Protein AF-A0A376L045-F1 (afdb_monomer_lite)

Radius of gyration: 16.35 Å; chains: 1; bounding box: 34×30×41 Å

Structure (mmCIF, N/CA/C/O backbone):
data_AF-A0A376L045-F1
#
_entry.id   AF-A0A376L045-F1
#
loop_
_atom_site.group_PDB
_atom_site.id
_atom_site.type_symbol
_atom_site.label_atom_id
_atom_site.label_alt_id
_atom_site.label_comp_id
_atom_site.label_asym_id
_atom_site.label_entity_id
_atom_site.label_seq_id
_atom_site.pdbx_PDB_ins_code
_atom_site.Cartn_x
_atom_site.Cartn_y
_atom_site.Cartn_z
_atom_site.occupancy
_atom_site.B_iso_or_equiv
_atom_site.auth_seq_id
_atom_site.auth_comp_id
_atom_site.auth_asym_id
_atom_site.auth_atom_id
_atom_site.pdbx_PDB_model_num
ATOM 1 N N . MET A 1 1 ? -4.744 -9.263 -16.231 1.00 63.81 1 MET A N 1
ATOM 2 C CA . MET A 1 1 ? -5.314 -8.174 -15.412 1.00 63.81 1 MET A CA 1
ATOM 3 C C . MET A 1 1 ? -6.698 -8.590 -14.940 1.00 63.81 1 MET A C 1
ATOM 5 O O . MET A 1 1 ? -7.686 -8.127 -15.492 1.00 63.81 1 MET A O 1
ATOM 9 N N . GLU A 1 2 ? -6.773 -9.476 -13.945 1.00 86.69 2 GLU A N 1
ATOM 10 C CA . GLU A 1 2 ? -8.065 -9.914 -13.390 1.00 86.69 2 GLU A CA 1
ATOM 11 C C . GLU A 1 2 ? -8.831 -8.736 -12.782 1.00 86.69 2 GLU A C 1
ATOM 13 O O . GLU A 1 2 ? -9.989 -8.532 -13.118 1.00 86.69 2 GLU A O 1
ATOM 18 N N . MET A 1 3 ? -8.168 -7.883 -11.991 1.00 89.19 3 MET A N 1
ATOM 19 C CA . MET A 1 3 ? -8.812 -6.720 -11.362 1.00 89.19 3 MET A CA 1
ATOM 20 C C . MET A 1 3 ? -9.467 -5.766 -12.373 1.00 89.19 3 MET A C 1
ATOM 22 O O . MET A 1 3 ? -10.601 -5.348 -12.163 1.00 89.19 3 MET A O 1
ATOM 26 N N . LEU A 1 4 ? -8.804 -5.460 -13.497 1.00 88.88 4 LEU A N 1
ATOM 27 C CA . LEU A 1 4 ? -9.396 -4.601 -14.538 1.00 88.88 4 LEU A CA 1
ATOM 28 C C . LEU A 1 4 ? -10.519 -5.292 -15.318 1.00 88.88 4 LEU A C 1
ATOM 30 O O . LEU A 1 4 ? -11.402 -4.618 -15.837 1.00 88.88 4 LEU A O 1
ATOM 34 N N . ALA A 1 5 ? -10.491 -6.622 -15.402 1.00 91.62 5 ALA A N 1
ATOM 35 C CA . ALA A 1 5 ? -11.549 -7.413 -16.020 1.00 91.62 5 ALA A CA 1
ATOM 36 C C . ALA A 1 5 ? -12.766 -7.617 -15.094 1.00 91.62 5 ALA A C 1
ATOM 38 O O . ALA A 1 5 ? -13.718 -8.282 -15.492 1.00 91.62 5 ALA A O 1
ATOM 39 N N . GLY A 1 6 ? -12.748 -7.066 -13.873 1.00 90.69 6 GLY A N 1
ATOM 40 C CA . GLY A 1 6 ? -13.804 -7.259 -12.874 1.00 90.69 6 GLY A CA 1
ATOM 41 C C . GLY A 1 6 ? -13.646 -8.528 -12.031 1.00 90.69 6 GLY A C 1
ATOM 42 O O . GLY A 1 6 ? -14.611 -8.970 -11.420 1.00 90.69 6 GLY A O 1
ATOM 43 N N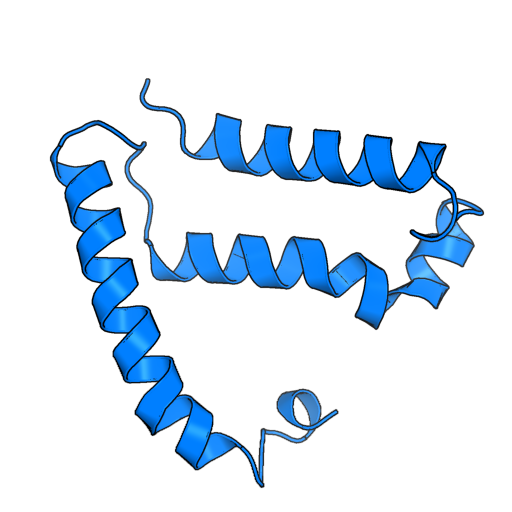 . ALA A 1 7 ? -12.441 -9.103 -11.998 1.00 92.94 7 ALA A N 1
ATOM 44 C CA . ALA A 1 7 ? -12.058 -10.303 -11.254 1.00 92.94 7 ALA A CA 1
ATOM 45 C C . ALA A 1 7 ? -12.972 -11.526 -11.496 1.00 92.94 7 ALA A C 1
ATOM 47 O O . ALA A 1 7 ? -13.390 -12.163 -10.529 1.00 92.94 7 ALA A O 1
ATOM 48 N N . PRO A 1 8 ? -13.282 -11.899 -12.754 1.00 91.69 8 PRO A N 1
ATOM 49 C CA . PRO A 1 8 ? -14.234 -12.972 -13.054 1.00 91.69 8 PRO A CA 1
ATOM 50 C C . PRO A 1 8 ? -13.836 -14.335 -12.474 1.00 91.69 8 PRO A C 1
ATOM 52 O O . PRO A 1 8 ? -14.716 -15.149 -12.212 1.00 91.69 8 PRO A O 1
ATOM 55 N N . LEU A 1 9 ? -12.538 -14.591 -12.273 1.00 92.44 9 LEU A N 1
ATOM 56 C CA . LEU A 1 9 ? -12.041 -15.837 -11.680 1.00 92.44 9 LEU A CA 1
ATOM 57 C C . LEU A 1 9 ? -11.577 -15.673 -10.228 1.00 92.44 9 LEU A C 1
ATOM 59 O O . LEU A 1 9 ? -11.346 -16.668 -9.551 1.00 92.44 9 LEU A O 1
ATOM 63 N N . LEU A 1 10 ? -11.417 -14.433 -9.756 1.00 93.56 10 LEU A N 1
ATOM 64 C CA . LEU A 1 10 ? -10.890 -14.125 -8.423 1.00 93.56 10 LEU A CA 1
ATOM 65 C C . LEU A 1 10 ? -11.941 -13.570 -7.457 1.00 93.56 10 LEU A C 1
ATOM 67 O O . LEU A 1 10 ? -11.642 -13.443 -6.277 1.00 93.56 10 LEU A O 1
ATOM 71 N N . MET A 1 11 ? -13.154 -13.233 -7.908 1.00 94.44 11 MET A N 1
ATOM 72 C CA . MET A 1 11 ? -14.154 -12.571 -7.059 1.00 94.44 11 MET A CA 1
ATOM 73 C C . MET A 1 11 ? -14.475 -13.364 -5.785 1.00 94.44 11 MET A C 1
ATOM 75 O O . MET A 1 11 ? -14.596 -12.771 -4.712 1.00 94.44 11 MET A O 1
ATOM 79 N N . ASP A 1 12 ? -14.560 -14.690 -5.882 1.00 94.25 12 ASP A N 1
ATOM 80 C CA . ASP A 1 12 ? -14.836 -15.553 -4.730 1.00 94.25 12 ASP A CA 1
ATOM 81 C C . ASP A 1 12 ? -13.687 -15.510 -3.706 1.00 94.25 12 ASP A C 1
ATOM 83 O O . ASP A 1 12 ? -13.931 -15.359 -2.512 1.00 94.25 12 ASP A O 1
ATOM 87 N N . GLU A 1 13 ? -12.430 -15.507 -4.160 1.00 94.00 13 GLU A N 1
ATOM 88 C CA . GLU A 1 13 ? -11.244 -15.348 -3.299 1.00 94.00 13 GLU A CA 1
ATOM 89 C C . GLU A 1 13 ? -11.190 -13.954 -2.647 1.00 94.00 13 GLU A C 1
ATOM 91 O O . GLU A 1 13 ? -10.851 -13.802 -1.470 1.00 94.00 13 GLU A O 1
ATOM 96 N N . LEU A 1 14 ? -11.558 -12.912 -3.402 1.00 93.56 14 LEU A N 1
ATOM 97 C CA . LEU A 1 14 ? -11.585 -11.531 -2.912 1.00 93.56 14 LEU A CA 1
ATOM 98 C C . LEU A 1 14 ? -12.664 -11.327 -1.838 1.00 93.56 14 LEU A C 1
ATOM 100 O O . LEU A 1 14 ? -12.436 -10.629 -0.848 1.00 93.56 14 LEU A O 1
ATOM 104 N N . THR A 1 15 ? -13.847 -11.908 -2.042 1.00 94.81 15 THR A N 1
ATOM 105 C CA . THR A 1 15 ? -14.998 -11.762 -1.137 1.00 94.81 15 THR A CA 1
ATOM 106 C C . THR A 1 15 ? -14.996 -12.762 0.019 1.00 94.81 15 THR A C 1
ATOM 108 O O . THR A 1 15 ? -15.633 -12.490 1.038 1.00 94.81 15 THR A O 1
ATOM 111 N N . GLY A 1 16 ? -14.258 -13.867 -0.107 1.00 96.31 16 GLY A N 1
ATOM 112 C CA . GLY A 1 16 ? -14.015 -14.852 0.941 1.00 96.31 16 GLY A CA 1
ATOM 113 C C . GLY A 1 16 ? -12.754 -14.540 1.746 1.00 96.31 16 GLY A C 1
ATOM 114 O O . GLY A 1 16 ? -12.765 -13.694 2.646 1.00 96.31 16 GLY A O 1
ATOM 115 N N . ASP A 1 17 ? -11.667 -15.240 1.428 1.00 95.81 17 ASP A N 1
ATOM 116 C CA . ASP A 1 17 ? -10.446 -15.277 2.238 1.00 95.81 17 ASP A CA 1
ATOM 117 C C . ASP A 1 17 ? -9.788 -13.905 2.390 1.00 95.81 17 ASP A C 1
ATOM 119 O O . ASP A 1 17 ? -9.397 -13.521 3.500 1.00 95.81 17 ASP A O 1
ATOM 123 N N . LEU A 1 18 ? -9.714 -13.119 1.309 1.00 95.75 18 LEU A N 1
ATOM 124 C CA . LEU A 1 18 ? -9.142 -11.778 1.394 1.00 95.75 18 LEU A CA 1
ATOM 125 C C . LEU A 1 18 ? -9.984 -10.889 2.312 1.00 95.75 18 LEU A C 1
ATOM 127 O O . LEU A 1 18 ? -9.431 -10.232 3.192 1.00 95.75 18 LEU A O 1
ATOM 131 N N . LYS A 1 19 ? -11.311 -10.876 2.150 1.00 97.00 19 LYS A N 1
ATOM 132 C CA . LYS A 1 19 ? -12.199 -10.061 2.988 1.00 97.00 19 LYS A CA 1
ATOM 133 C C . LYS A 1 19 ? -12.064 -10.422 4.465 1.00 97.00 19 LYS A C 1
ATOM 135 O O . LYS A 1 19 ? -11.942 -9.515 5.288 1.00 97.00 19 LYS A O 1
ATOM 140 N N . ALA A 1 20 ? -12.037 -11.714 4.791 1.00 97.81 20 ALA A N 1
ATOM 141 C CA . ALA A 1 20 ? -11.871 -12.189 6.163 1.00 97.81 20 ALA A CA 1
ATOM 142 C C . ALA A 1 20 ? -10.534 -11.731 6.768 1.00 97.81 20 ALA A C 1
ATOM 144 O O . ALA A 1 20 ? -10.498 -11.214 7.887 1.00 97.81 20 ALA A O 1
ATOM 145 N N . LEU A 1 21 ? -9.442 -11.847 6.005 1.00 97.81 21 LEU A N 1
ATOM 146 C CA . LEU A 1 21 ? -8.125 -11.384 6.433 1.00 97.81 21 LEU A CA 1
ATOM 147 C C . LEU A 1 21 ? -8.093 -9.864 6.640 1.00 97.81 21 LEU A C 1
ATOM 149 O O . LEU A 1 21 ? -7.552 -9.386 7.640 1.00 97.81 21 LEU A O 1
ATOM 153 N N . ILE A 1 22 ? -8.671 -9.093 5.714 1.00 98.31 22 ILE A N 1
ATOM 154 C CA . ILE A 1 22 ? -8.718 -7.633 5.827 1.00 98.31 22 ILE A CA 1
ATOM 155 C C . ILE A 1 22 ? -9.543 -7.209 7.032 1.00 98.31 22 ILE A C 1
ATOM 157 O O . ILE A 1 22 ? -9.073 -6.361 7.783 1.00 98.31 22 ILE A O 1
ATOM 161 N N . ASP A 1 23 ? -10.692 -7.827 7.295 1.00 98.38 23 ASP A N 1
ATOM 162 C CA . ASP A 1 23 ? -11.488 -7.519 8.486 1.00 98.38 23 ASP A CA 1
ATOM 163 C C . ASP A 1 23 ? -10.703 -7.762 9.782 1.00 98.38 23 ASP A C 1
ATOM 165 O O . ASP A 1 23 ? -10.688 -6.907 10.674 1.00 98.38 23 ASP A O 1
ATOM 169 N N . GLU A 1 24 ? -9.988 -8.889 9.867 1.00 98.50 24 GLU A N 1
ATOM 170 C CA . GLU A 1 24 ? -9.158 -9.230 11.024 1.00 98.50 24 GLU A CA 1
ATOM 171 C C . GLU A 1 24 ? -8.058 -8.181 11.255 1.00 98.50 24 GLU A C 1
ATOM 173 O O . GLU A 1 24 ? -7.885 -7.666 12.367 1.00 98.50 24 GLU A O 1
ATOM 178 N N . LYS A 1 25 ? -7.311 -7.814 10.205 1.00 98.12 25 LYS A N 1
ATOM 179 C CA . LYS A 1 25 ? -6.210 -6.846 10.339 1.00 98.12 25 LYS A CA 1
ATOM 180 C C . LYS A 1 25 ? -6.714 -5.414 10.489 1.00 98.12 25 LYS A C 1
ATOM 182 O O . LYS A 1 25 ? -6.102 -4.635 11.220 1.00 98.12 25 LYS A O 1
ATOM 187 N N . SER A 1 26 ? -7.852 -5.072 9.890 1.00 98.62 26 SER A N 1
ATOM 188 C CA . SER A 1 26 ? -8.515 -3.787 10.097 1.00 98.62 26 SER A CA 1
ATOM 189 C C . SER A 1 26 ? -8.940 -3.609 11.552 1.00 98.62 26 SER A C 1
ATOM 191 O O . SER A 1 26 ? -8.693 -2.545 12.117 1.00 98.62 26 SER A O 1
ATOM 193 N N . ALA A 1 27 ? -9.485 -4.643 12.2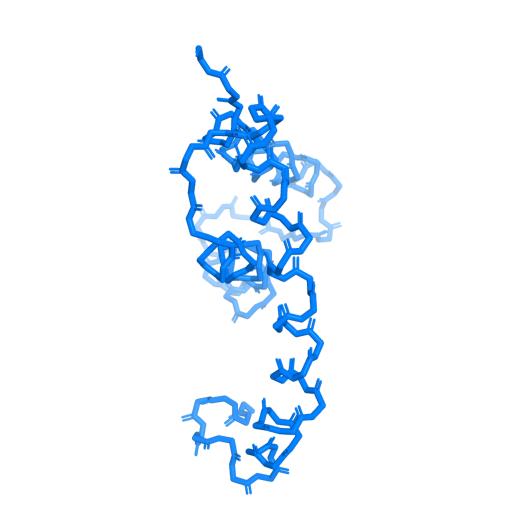02 1.00 98.69 27 ALA A N 1
ATOM 194 C CA . ALA A 1 27 ? -9.810 -4.589 13.628 1.00 98.69 27 ALA A CA 1
ATOM 195 C C . ALA A 1 27 ? -8.562 -4.344 14.500 1.00 98.69 27 ALA A C 1
ATOM 197 O O . ALA A 1 27 ? -8.608 -3.568 15.459 1.00 98.69 27 ALA A O 1
ATOM 198 N N . LEU A 1 28 ? -7.426 -4.947 14.137 1.00 98.75 28 LEU A N 1
ATOM 199 C CA . LEU A 1 28 ? -6.148 -4.747 14.824 1.00 98.75 28 LEU A CA 1
ATOM 200 C C . LEU A 1 28 ? -5.663 -3.290 14.700 1.00 98.75 28 LEU A C 1
ATOM 202 O O . LEU A 1 28 ? -5.378 -2.643 15.712 1.00 98.75 28 LEU A O 1
ATOM 206 N N . ILE A 1 29 ? -5.636 -2.746 13.480 1.00 98.75 29 ILE A N 1
ATOM 207 C CA . ILE A 1 29 ? -5.244 -1.351 13.217 1.00 98.75 29 ILE A CA 1
ATOM 208 C C . ILE A 1 29 ? -6.208 -0.377 13.908 1.00 98.75 29 ILE A C 1
ATOM 210 O O . ILE A 1 29 ? -5.762 0.586 14.530 1.00 98.75 29 ILE A O 1
ATOM 214 N N . ALA A 1 30 ? -7.517 -0.644 13.885 1.00 98.69 30 ALA A N 1
ATOM 215 C CA . ALA A 1 30 ? -8.502 0.147 14.622 1.00 98.69 30 ALA A CA 1
ATOM 216 C C . ALA A 1 30 ? -8.228 0.132 16.137 1.00 98.69 30 ALA A C 1
ATOM 218 O O . ALA A 1 30 ? -8.401 1.147 16.812 1.00 98.69 30 ALA A O 1
ATOM 219 N N . GLY A 1 31 ? -7.730 -0.986 16.676 1.00 98.75 31 GLY A N 1
ATOM 220 C CA . GLY A 1 31 ? -7.221 -1.073 18.044 1.00 98.75 31 GLY A CA 1
ATOM 221 C C . GLY A 1 31 ? -6.041 -0.130 18.303 1.00 98.75 31 GLY A C 1
ATOM 222 O O . GLY A 1 31 ? -6.006 0.541 19.337 1.00 98.75 31 GLY A O 1
ATOM 223 N N . TRP A 1 32 ? -5.101 -0.013 17.360 1.00 98.81 32 TRP A N 1
ATOM 224 C CA . TRP A 1 32 ? -4.002 0.954 17.449 1.00 98.81 32 TRP A CA 1
ATOM 225 C C . TRP A 1 32 ? -4.501 2.397 17.435 1.00 98.81 32 TRP A C 1
ATOM 227 O O . TRP A 1 32 ? -4.099 3.161 18.315 1.00 98.81 32 TRP A O 1
ATOM 237 N N . VAL A 1 33 ? -5.423 2.735 16.529 1.00 98.75 33 VAL A N 1
ATOM 238 C CA . VAL A 1 33 ? -6.076 4.053 16.474 1.00 98.75 33 VAL A CA 1
ATOM 239 C C . VAL A 1 33 ? -6.775 4.364 17.800 1.00 98.75 33 VAL A C 1
ATOM 241 O O . VAL A 1 33 ? -6.502 5.388 18.422 1.00 98.75 33 VAL A O 1
ATOM 244 N N . LYS A 1 34 ? -7.600 3.438 18.309 1.00 98.62 34 LYS A N 1
ATOM 245 C CA . LYS A 1 34 ? -8.308 3.588 19.592 1.00 98.62 34 LYS A CA 1
ATOM 24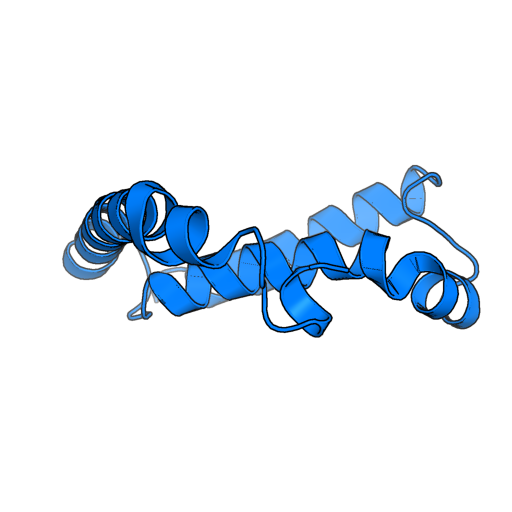6 C C . LYS A 1 34 ? -7.356 3.790 20.775 1.00 98.62 34 LYS A C 1
ATOM 248 O O . LYS A 1 34 ? -7.691 4.503 21.714 1.00 98.62 34 LYS A O 1
ATOM 253 N N . SER A 1 35 ? -6.182 3.162 20.741 1.00 98.56 35 SER A N 1
ATOM 254 C CA . SER A 1 35 ? -5.151 3.300 21.779 1.00 98.56 35 SER A CA 1
ATOM 255 C C . SER A 1 35 ? -4.219 4.508 21.600 1.00 98.56 35 SER A C 1
ATOM 257 O O . SER A 1 35 ? -3.254 4.629 22.350 1.00 98.56 35 SER A O 1
ATOM 259 N N . GLY A 1 36 ? -4.465 5.377 20.612 1.00 98.31 36 GLY A N 1
ATOM 260 C CA . GLY A 1 36 ? -3.631 6.552 20.336 1.00 98.31 36 GLY A CA 1
ATOM 261 C C . GLY A 1 36 ? -2.249 6.228 19.756 1.00 98.31 36 GLY A C 1
ATOM 262 O O . GLY A 1 36 ? -1.365 7.078 19.768 1.00 98.31 36 GLY A O 1
ATOM 263 N N . LYS A 1 37 ? -2.038 5.003 19.255 1.00 98.56 37 LYS A N 1
ATOM 264 C CA . LYS A 1 37 ? -0.773 4.577 18.622 1.00 98.56 37 LYS A CA 1
ATOM 265 C C . LYS A 1 37 ? -0.669 5.002 17.159 1.00 98.56 37 LYS A C 1
ATOM 267 O O . LYS A 1 37 ? 0.435 5.058 16.628 1.00 98.56 37 LYS A O 1
ATOM 272 N N . LEU A 1 38 ? -1.804 5.296 16.529 1.00 98.75 38 LEU A N 1
ATOM 273 C CA . LEU A 1 38 ? -1.918 5.871 15.191 1.00 98.75 38 LEU A CA 1
ATOM 274 C C . LEU A 1 38 ? -2.895 7.051 15.220 1.00 98.75 38 LEU A C 1
ATOM 276 O O . LEU A 1 38 ? -3.778 7.107 16.078 1.00 98.75 38 LEU A O 1
ATOM 280 N N . ALA A 1 39 ? -2.737 7.972 14.273 1.00 98.62 39 ALA A N 1
ATOM 281 C CA . ALA A 1 39 ? -3.703 9.028 13.983 1.00 98.62 39 ALA A CA 1
ATOM 282 C C . ALA A 1 39 ? -5.091 8.440 13.632 1.00 98.62 39 ALA A C 1
ATOM 284 O O . ALA A 1 39 ? -5.173 7.276 13.231 1.00 98.62 39 ALA A O 1
ATOM 285 N N . PRO A 1 40 ? -6.190 9.213 13.753 1.00 98.38 40 PRO A N 1
ATOM 286 C CA . PRO A 1 40 ? -7.532 8.741 13.414 1.00 98.38 40 PRO A CA 1
ATOM 287 C C . PRO A 1 40 ? -7.682 8.528 11.901 1.00 98.38 40 PRO A C 1
ATOM 289 O O . PRO A 1 40 ? -8.005 9.453 11.159 1.00 98.38 40 PRO A O 1
ATOM 292 N N . ILE A 1 41 ? -7.445 7.295 11.457 1.00 98.50 41 ILE A N 1
ATOM 293 C CA . ILE A 1 41 ? -7.572 6.857 10.064 1.00 98.50 41 ILE A CA 1
ATOM 294 C C . ILE A 1 41 ? -8.498 5.648 9.951 1.00 98.50 41 ILE A C 1
ATOM 296 O O . ILE A 1 41 ? -8.723 4.926 10.924 1.00 98.50 41 ILE A O 1
ATOM 300 N N . ASP A 1 42 ? -9.016 5.421 8.746 1.00 98.56 42 ASP A N 1
ATOM 301 C CA . ASP A 1 42 ? -9.715 4.187 8.404 1.00 98.56 42 ASP A CA 1
ATOM 302 C C . ASP A 1 42 ? -8.698 3.097 7.989 1.00 98.56 42 ASP A C 1
ATOM 304 O O . ASP A 1 42 ? -7.886 3.333 7.081 1.00 98.56 42 ASP A O 1
ATOM 308 N N . PRO A 1 43 ? -8.705 1.908 8.625 1.00 98.69 43 PRO A N 1
ATOM 309 C CA . PRO A 1 43 ? -7.746 0.848 8.328 1.00 98.69 43 PRO A CA 1
ATOM 310 C C . PRO A 1 43 ? -7.769 0.319 6.894 1.00 98.69 43 PRO A C 1
ATOM 312 O O . PRO A 1 43 ? -6.710 -0.017 6.364 1.00 98.69 43 PRO A O 1
ATOM 315 N N . GLN A 1 44 ? -8.944 0.213 6.268 1.00 98.56 44 GLN A N 1
ATOM 316 C CA . GLN A 1 44 ? -9.064 -0.343 4.920 1.00 98.56 44 GLN A CA 1
ATOM 317 C C . GLN A 1 44 ? -8.382 0.592 3.925 1.00 98.56 44 GLN A C 1
ATOM 319 O O . GLN A 1 44 ? -7.577 0.154 3.106 1.00 98.56 44 GLN A O 1
ATOM 324 N N . HIS A 1 45 ? -8.603 1.899 4.069 1.00 98.69 45 HIS A N 1
ATOM 325 C CA . HIS A 1 45 ? -7.951 2.900 3.230 1.00 98.69 45 HIS A CA 1
ATOM 326 C C . HIS A 1 45 ? -6.432 2.965 3.431 1.00 98.69 45 HIS A C 1
ATOM 328 O O . HIS A 1 45 ? -5.710 3.161 2.453 1.00 98.69 45 HIS A O 1
ATOM 334 N N . LEU A 1 46 ? -5.925 2.749 4.650 1.00 98.75 46 LEU A N 1
ATOM 335 C CA . LEU A 1 46 ? -4.481 2.619 4.876 1.00 98.75 46 LEU A CA 1
ATOM 336 C C . LEU A 1 46 ? -3.905 1.409 4.124 1.00 98.75 46 LEU A C 1
ATOM 338 O O . LEU A 1 46 ? -2.889 1.535 3.441 1.00 98.75 46 LEU A O 1
ATOM 342 N N . ILE A 1 47 ? -4.566 0.254 4.216 1.00 98.69 47 ILE A N 1
ATOM 343 C CA . ILE A 1 47 ? -4.142 -0.966 3.521 1.00 98.69 47 ILE A CA 1
ATOM 344 C C . ILE A 1 47 ? -4.155 -0.751 2.001 1.00 98.69 47 ILE A C 1
ATOM 346 O O . ILE A 1 47 ? -3.155 -1.020 1.336 1.00 98.69 47 ILE A O 1
ATOM 350 N N . PHE A 1 48 ? -5.238 -0.189 1.456 1.00 98.50 48 PHE A N 1
ATOM 351 C CA . PHE A 1 48 ? -5.343 0.110 0.027 1.00 98.50 48 PHE A CA 1
ATOM 352 C C . PHE A 1 48 ? -4.286 1.113 -0.436 1.00 98.50 48 PHE A C 1
ATOM 354 O O . PHE A 1 48 ? -3.743 0.954 -1.524 1.00 98.50 48 PHE A O 1
ATOM 361 N N . MET A 1 49 ? -3.956 2.117 0.380 1.00 98.69 49 MET A N 1
ATOM 362 C CA . MET A 1 49 ? -2.907 3.083 0.054 1.00 98.69 49 MET A CA 1
ATOM 363 C C . MET A 1 49 ? -1.534 2.410 -0.040 1.00 98.69 49 MET A C 1
ATOM 365 O O . MET A 1 49 ? -0.782 2.689 -0.973 1.00 98.69 49 MET A O 1
ATOM 369 N N . ILE A 1 50 ? -1.209 1.499 0.883 1.00 98.69 50 ILE A N 1
ATOM 370 C CA . ILE A 1 50 ? 0.043 0.729 0.843 1.00 98.69 50 ILE A CA 1
ATOM 371 C C . ILE A 1 50 ? 0.100 -0.121 -0.430 1.00 98.69 50 ILE A C 1
ATOM 373 O O . ILE A 1 50 ? 1.095 -0.077 -1.150 1.00 98.69 50 ILE A O 1
ATOM 377 N N . TRP A 1 51 ? -0.969 -0.854 -0.742 1.00 98.31 51 TRP A N 1
ATOM 378 C CA . TRP A 1 51 ? -1.057 -1.670 -1.955 1.00 98.31 51 TRP A CA 1
ATOM 379 C C . TRP A 1 51 ? -0.911 -0.831 -3.221 1.00 98.31 51 TRP A C 1
ATOM 381 O O . TRP A 1 51 ? 0.008 -1.049 -4.003 1.00 98.31 51 TRP A O 1
ATOM 391 N N . ALA A 1 52 ? -1.751 0.189 -3.384 1.00 98.25 52 ALA A N 1
ATOM 392 C CA . ALA A 1 52 ? -1.768 1.024 -4.576 1.00 98.25 52 ALA A CA 1
ATOM 393 C C . ALA A 1 52 ? -0.431 1.742 -4.796 1.00 98.25 52 ALA A C 1
ATOM 395 O O . ALA A 1 52 ? 0.113 1.701 -5.897 1.00 98.25 52 ALA A O 1
ATOM 396 N N . SER A 1 53 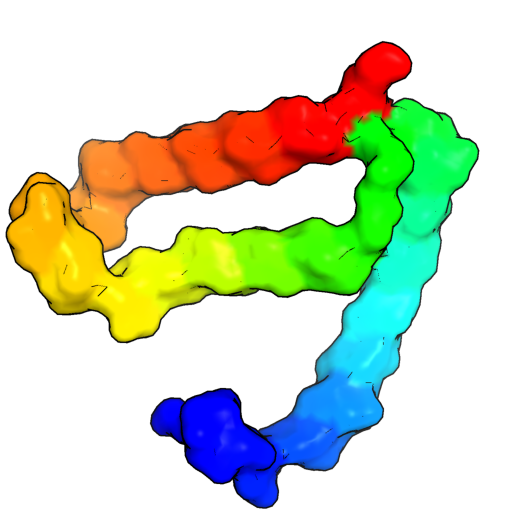? 0.125 2.367 -3.753 1.00 98.62 53 SER A N 1
ATOM 397 C CA . SER A 1 53 ? 1.378 3.124 -3.876 1.00 98.62 53 SER A CA 1
ATOM 398 C C . SER A 1 53 ? 2.586 2.240 -4.183 1.00 98.62 53 SER A C 1
ATOM 400 O O . SER A 1 53 ? 3.492 2.690 -4.876 1.00 98.62 53 SER A O 1
ATOM 402 N N . THR A 1 54 ? 2.603 0.987 -3.724 1.00 98.56 54 THR A N 1
ATOM 403 C CA . THR A 1 54 ? 3.711 0.059 -4.000 1.00 98.56 54 THR A CA 1
ATOM 404 C C . THR A 1 54 ? 3.544 -0.664 -5.335 1.00 98.56 54 THR A C 1
ATOM 406 O O . THR A 1 54 ? 4.489 -0.709 -6.122 1.00 98.56 54 THR A O 1
ATOM 409 N N . GLN A 1 55 ? 2.343 -1.165 -5.641 1.00 98.44 55 GLN A N 1
ATOM 410 C CA . GLN A 1 55 ? 2.044 -1.841 -6.907 1.00 98.44 55 GLN A CA 1
ATOM 411 C C . GLN A 1 55 ? 2.169 -0.906 -8.112 1.00 98.44 55 GLN A C 1
ATOM 413 O O . GLN A 1 55 ? 2.564 -1.362 -9.183 1.00 98.44 55 GLN A O 1
ATOM 418 N N . HIS A 1 56 ? 1.917 0.400 -7.940 1.00 98.50 56 HIS A N 1
ATOM 419 C CA . HIS A 1 56 ? 2.072 1.403 -8.997 1.00 98.50 56 HIS A CA 1
ATOM 420 C C . HIS A 1 56 ? 3.425 1.297 -9.715 1.00 98.50 56 HIS A C 1
ATOM 422 O O . HIS A 1 56 ? 3.476 1.327 -10.941 1.00 98.50 56 HIS A O 1
ATOM 428 N N . TYR A 1 57 ? 4.516 1.086 -8.977 1.00 98.44 57 TYR A N 1
ATOM 429 C CA . TYR A 1 57 ? 5.859 1.004 -9.555 1.00 98.44 57 TYR A CA 1
ATOM 430 C C . TYR A 1 57 ? 6.116 -0.262 -10.391 1.00 98.44 57 TYR A C 1
ATOM 432 O O . TYR A 1 57 ? 7.110 -0.316 -11.114 1.00 98.44 57 TYR A O 1
ATOM 440 N N . ALA A 1 58 ? 5.236 -1.265 -10.319 1.00 97.56 58 ALA A N 1
ATOM 441 C CA . ALA A 1 58 ? 5.249 -2.440 -11.187 1.00 97.56 58 ALA A CA 1
ATOM 442 C C . ALA A 1 58 ? 4.207 -2.317 -12.310 1.00 97.56 58 ALA A C 1
ATOM 444 O O . ALA A 1 58 ? 4.555 -2.423 -13.486 1.00 97.56 58 ALA A O 1
ATOM 445 N N . ASP A 1 59 ? 2.951 -2.033 -11.959 1.00 97.19 59 ASP A N 1
ATOM 446 C CA . ASP A 1 59 ? 1.826 -1.963 -12.901 1.00 97.19 59 ASP A CA 1
ATOM 447 C C . ASP A 1 59 ? 1.995 -0.821 -13.916 1.00 97.19 59 ASP A C 1
ATOM 449 O O . ASP A 1 59 ? 1.632 -0.952 -15.085 1.00 97.19 59 ASP A O 1
ATOM 453 N N . PHE A 1 60 ? 2.596 0.290 -13.478 1.00 97.94 60 PHE A N 1
ATOM 454 C CA . PHE A 1 60 ? 2.863 1.485 -14.278 1.00 97.94 60 PHE A CA 1
ATOM 455 C C . PHE A 1 60 ? 4.360 1.678 -14.540 1.00 97.94 60 PHE A C 1
ATOM 457 O O . PHE A 1 60 ? 4.784 2.788 -14.861 1.00 97.94 60 PHE A O 1
ATOM 464 N N . ALA A 1 61 ? 5.170 0.613 -14.465 1.00 98.31 61 ALA A N 1
ATOM 465 C CA . ALA A 1 61 ? 6.612 0.699 -14.704 1.00 98.31 61 ALA A CA 1
ATOM 466 C C . ALA A 1 61 ? 6.984 1.438 -16.011 1.00 98.31 61 ALA A C 1
ATOM 468 O O . ALA A 1 61 ? 7.853 2.303 -15.939 1.00 98.31 61 ALA A O 1
ATOM 469 N N . PRO A 1 62 ? 6.305 1.233 -17.166 1.00 98.50 62 PRO A N 1
ATOM 470 C CA . PRO A 1 62 ? 6.599 2.006 -18.377 1.00 98.50 62 PRO A CA 1
ATOM 471 C C . PRO A 1 62 ? 6.346 3.514 -18.231 1.00 98.50 62 PRO A C 1
ATOM 473 O O . PRO A 1 62 ? 7.075 4.318 -18.802 1.00 98.50 62 PRO A O 1
ATOM 476 N N . GLN A 1 63 ? 5.318 3.914 -17.473 1.00 98.69 63 GLN A N 1
ATOM 477 C CA . GLN A 1 63 ? 5.031 5.327 -17.207 1.00 98.69 63 GLN A CA 1
ATOM 478 C C . GLN A 1 63 ? 6.064 5.923 -16.250 1.00 98.69 63 GLN A C 1
ATOM 480 O O . GLN A 1 63 ? 6.537 7.031 -16.486 1.00 98.69 63 GLN A O 1
ATOM 485 N N . VAL A 1 64 ? 6.423 5.191 -15.191 1.00 98.69 64 VAL A N 1
ATOM 486 C CA . VAL A 1 64 ? 7.463 5.613 -14.247 1.00 98.69 64 VAL A CA 1
ATOM 487 C C . VAL A 1 64 ? 8.785 5.796 -14.987 1.00 98.69 64 VAL A C 1
ATOM 489 O O . VAL A 1 64 ? 9.356 6.879 -14.925 1.00 98.69 64 VAL A O 1
ATOM 492 N N . GLU A 1 65 ? 9.213 4.800 -15.764 1.00 98.69 65 GLU A N 1
ATOM 493 C CA . GLU A 1 65 ? 10.453 4.848 -16.543 1.00 98.69 65 GLU A CA 1
ATOM 494 C C . GLU A 1 65 ? 10.451 5.994 -17.559 1.00 98.69 65 GLU A C 1
ATOM 496 O O . GLU A 1 65 ? 11.440 6.715 -17.673 1.00 98.69 65 GLU A O 1
ATOM 501 N N . ALA A 1 66 ? 9.330 6.234 -18.246 1.00 98.62 66 ALA A N 1
ATOM 502 C CA . ALA A 1 66 ? 9.210 7.347 -19.186 1.00 98.62 66 ALA A CA 1
ATOM 503 C C . ALA A 1 66 ? 9.363 8.729 -18.521 1.00 98.62 66 ALA A C 1
ATOM 505 O O . ALA A 1 66 ? 9.830 9.665 -19.169 1.00 98.62 66 ALA A O 1
ATOM 506 N N . VAL A 1 67 ? 8.964 8.874 -17.253 1.00 98.69 67 VAL A N 1
ATOM 507 C CA . VAL A 1 67 ? 9.016 10.151 -16.519 1.00 98.69 67 VAL A CA 1
ATOM 508 C C . VAL A 1 67 ? 10.338 10.336 -15.774 1.00 98.69 67 VAL A C 1
ATOM 510 O O . VAL A 1 67 ? 10.855 11.451 -15.721 1.00 98.69 67 VAL A O 1
ATOM 513 N N . THR A 1 68 ? 10.882 9.276 -15.178 1.00 98.50 68 THR A N 1
ATOM 514 C CA . THR A 1 68 ? 12.051 9.355 -14.287 1.00 98.50 68 THR A CA 1
ATOM 515 C C . THR A 1 68 ? 13.350 8.908 -14.951 1.00 98.50 68 THR A C 1
ATOM 517 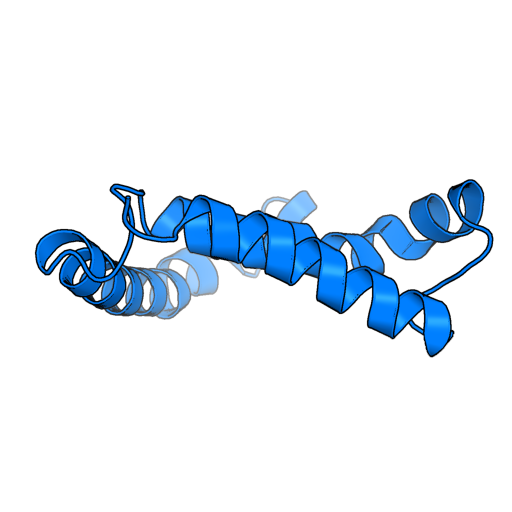O O . THR A 1 68 ? 14.424 9.229 -14.449 1.00 98.50 68 THR A O 1
ATOM 520 N N . GLY A 1 69 ? 13.271 8.161 -16.056 1.00 98.62 69 GLY A N 1
ATOM 521 C CA . GLY A 1 69 ? 14.412 7.481 -16.669 1.00 98.62 69 GLY A CA 1
ATOM 522 C C . GLY A 1 69 ? 14.923 6.277 -15.868 1.00 98.62 69 GLY A C 1
ATOM 523 O O . GLY A 1 69 ? 16.012 5.788 -16.159 1.00 98.62 69 GLY A O 1
ATOM 524 N N . ALA A 1 70 ? 14.180 5.815 -14.856 1.00 98.38 70 ALA A N 1
ATOM 525 C CA . ALA A 1 70 ? 14.602 4.753 -13.948 1.00 98.38 70 ALA A CA 1
ATOM 526 C C . ALA A 1 70 ? 13.475 3.755 -13.645 1.00 98.38 70 ALA A C 1
ATOM 528 O O . ALA A 1 70 ? 12.287 4.046 -13.775 1.00 98.38 70 ALA A O 1
ATOM 529 N N . THR A 1 71 ? 13.863 2.566 -13.187 1.00 98.44 71 THR A N 1
ATOM 530 C CA . THR A 1 71 ? 12.942 1.517 -12.725 1.00 98.44 71 THR A CA 1
ATOM 531 C C . THR A 1 71 ? 13.361 1.038 -11.341 1.00 98.44 71 THR A C 1
ATOM 533 O O . THR A 1 71 ? 14.474 1.312 -10.900 1.00 98.44 71 THR A O 1
ATOM 536 N N . LEU A 1 72 ? 12.524 0.238 -10.674 1.00 98.44 72 LEU A N 1
ATOM 537 C CA . LEU A 1 72 ? 12.888 -0.390 -9.395 1.00 98.44 72 LEU A CA 1
ATOM 538 C C . LEU A 1 72 ? 14.081 -1.363 -9.474 1.00 98.44 72 LEU A C 1
ATOM 540 O O . LEU A 1 72 ? 14.504 -1.881 -8.446 1.00 98.44 72 LEU A O 1
ATOM 544 N N . ARG A 1 73 ? 14.616 -1.648 -10.671 1.00 98.12 73 ARG A N 1
ATOM 545 C CA . ARG A 1 73 ? 15.862 -2.417 -10.830 1.00 98.12 73 ARG A CA 1
ATOM 546 C C . ARG A 1 73 ? 17.114 -1.567 -10.591 1.00 98.12 73 ARG A C 1
ATOM 548 O O . ARG A 1 73 ? 18.186 -2.136 -10.415 1.00 98.12 73 ARG A O 1
ATOM 555 N N . ASP A 1 74 ? 16.986 -0.242 -10.608 1.00 98.50 74 ASP A N 1
ATOM 556 C CA . ASP A 1 74 ? 18.036 0.683 -10.192 1.00 98.50 74 ASP A CA 1
ATOM 557 C C . ASP A 1 74 ? 18.009 0.821 -8.662 1.00 98.50 74 ASP A C 1
ATOM 559 O O . ASP A 1 74 ? 16.985 1.178 -8.078 1.00 98.50 74 ASP A O 1
ATOM 563 N N . GLU A 1 75 ? 19.131 0.517 -8.006 1.00 98.56 75 GLU A N 1
ATOM 564 C CA . GLU A 1 75 ? 19.236 0.507 -6.541 1.00 98.56 75 GLU A CA 1
ATOM 565 C C . GLU A 1 75 ? 19.017 1.897 -5.922 1.00 98.56 75 GLU A C 1
ATOM 567 O O . GLU A 1 75 ? 18.381 2.020 -4.872 1.00 98.56 75 GLU A O 1
ATOM 572 N N . ILE A 1 76 ? 19.494 2.958 -6.579 1.00 98.69 76 ILE A N 1
ATOM 573 C CA . ILE A 1 76 ? 19.327 4.333 -6.098 1.00 98.69 76 ILE A CA 1
ATOM 574 C C . ILE A 1 76 ? 17.848 4.709 -6.173 1.00 98.69 76 ILE A C 1
ATOM 576 O O . ILE A 1 76 ? 17.280 5.194 -5.192 1.00 98.69 76 ILE A O 1
ATOM 580 N N . PHE A 1 77 ? 17.207 4.442 -7.312 1.00 98.75 77 PHE A N 1
ATOM 581 C CA . PHE A 1 77 ? 15.792 4.745 -7.504 1.00 98.75 77 PHE A CA 1
ATOM 582 C C . PHE A 1 77 ? 14.884 3.912 -6.589 1.00 98.75 77 PHE A C 1
ATOM 584 O O . PHE A 1 77 ? 13.893 4.423 -6.057 1.00 98.75 77 PHE A O 1
ATOM 591 N N . PHE A 1 78 ? 15.231 2.643 -6.358 1.00 98.88 78 PHE A N 1
ATOM 592 C CA . PHE A 1 78 ? 14.532 1.783 -5.409 1.00 98.88 78 PHE A CA 1
ATOM 593 C C . PHE A 1 78 ? 14.565 2.374 -3.994 1.00 98.88 78 PHE A C 1
ATOM 595 O O . PHE A 1 78 ? 13.509 2.566 -3.388 1.00 98.88 78 PHE A O 1
ATOM 602 N N . ASN A 1 79 ? 15.750 2.737 -3.492 1.00 98.81 79 ASN A N 1
ATOM 603 C CA . ASN A 1 79 ? 15.900 3.312 -2.153 1.00 98.81 79 ASN A CA 1
ATOM 604 C C . ASN A 1 79 ? 15.136 4.639 -2.015 1.00 98.81 79 ASN A C 1
ATOM 606 O O . ASN A 1 79 ? 14.389 4.822 -1.054 1.00 98.81 79 ASN A O 1
ATOM 610 N N . GLN A 1 80 ? 15.223 5.522 -3.015 1.00 98.81 80 GLN A N 1
ATOM 611 C CA . GLN A 1 80 ? 14.456 6.774 -3.043 1.00 98.81 80 GLN A CA 1
ATOM 612 C C . GLN A 1 80 ? 12.943 6.532 -3.008 1.00 98.81 80 GLN A C 1
ATOM 614 O O . GLN A 1 80 ? 12.207 7.250 -2.325 1.00 98.81 80 GLN A O 1
ATOM 619 N N . THR A 1 81 ? 12.466 5.526 -3.740 1.00 98.81 81 THR A N 1
ATOM 620 C CA . THR A 1 81 ? 11.049 5.155 -3.767 1.00 98.81 81 THR A CA 1
ATOM 621 C C . THR A 1 81 ? 10.586 4.677 -2.394 1.00 98.81 81 THR A C 1
ATOM 623 O O . THR A 1 81 ? 9.583 5.176 -1.878 1.00 98.81 81 THR A O 1
ATOM 626 N N . VAL A 1 82 ? 11.339 3.761 -1.774 1.00 98.81 82 VAL A N 1
ATOM 627 C CA . VAL A 1 82 ? 11.039 3.239 -0.434 1.00 98.81 82 VAL A CA 1
ATOM 628 C C . VAL A 1 82 ? 10.974 4.375 0.584 1.00 98.81 82 VAL A C 1
ATOM 630 O O . VAL A 1 82 ? 9.978 4.485 1.301 1.00 98.81 82 VAL A O 1
ATOM 633 N N . GLU A 1 83 ? 11.976 5.256 0.607 1.00 98.88 83 GLU A N 1
ATOM 634 C CA . GLU A 1 83 ? 12.023 6.392 1.531 1.00 98.88 83 GLU A CA 1
ATOM 635 C C . GLU A 1 83 ? 10.809 7.315 1.377 1.00 98.88 83 GLU A C 1
ATOM 637 O O . GLU A 1 83 ? 10.182 7.690 2.369 1.00 98.88 83 GLU A O 1
ATOM 642 N N . ASN A 1 84 ? 10.435 7.668 0.144 1.00 98.88 84 ASN A N 1
ATOM 643 C CA . ASN A 1 84 ? 9.329 8.595 -0.093 1.00 98.88 84 ASN A CA 1
ATOM 644 C C . ASN A 1 84 ? 7.968 7.986 0.255 1.00 98.88 84 ASN A C 1
ATOM 646 O O . ASN A 1 84 ? 7.168 8.639 0.931 1.00 98.88 84 ASN A O 1
ATOM 650 N N . VAL A 1 85 ? 7.712 6.739 -0.150 1.00 98.81 85 VAL A N 1
ATOM 651 C CA . VAL A 1 85 ? 6.458 6.041 0.174 1.00 98.81 85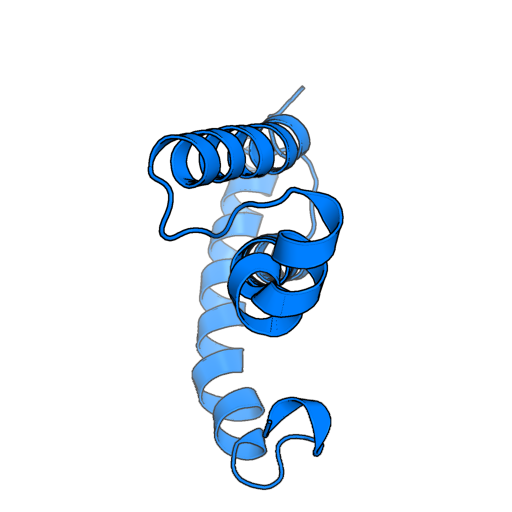 VAL A CA 1
ATOM 652 C C . VAL A 1 85 ? 6.323 5.871 1.688 1.00 98.81 85 VAL A C 1
ATOM 654 O O . VAL A 1 85 ? 5.280 6.208 2.253 1.00 98.81 85 VAL A O 1
ATOM 657 N N . GLN A 1 86 ? 7.390 5.434 2.369 1.00 98.81 86 GLN A N 1
ATOM 658 C CA . GLN A 1 86 ? 7.404 5.322 3.828 1.00 98.81 86 GLN A CA 1
ATOM 659 C C . GLN A 1 86 ? 7.159 6.674 4.492 1.00 98.81 86 GLN A C 1
ATOM 661 O O . GLN A 1 86 ? 6.278 6.776 5.342 1.00 98.81 86 GLN A O 1
ATOM 666 N N . ARG A 1 87 ? 7.884 7.726 4.097 1.00 98.75 87 ARG A N 1
ATOM 667 C CA . ARG A 1 87 ? 7.739 9.057 4.698 1.00 98.75 87 ARG A CA 1
ATOM 668 C C . ARG A 1 87 ? 6.307 9.568 4.582 1.00 98.75 87 ARG A C 1
ATOM 670 O O . ARG A 1 87 ? 5.754 10.037 5.571 1.00 98.75 87 ARG A O 1
ATOM 677 N N . ILE A 1 88 ? 5.705 9.479 3.397 1.00 98.81 88 ILE A N 1
ATOM 678 C CA . ILE A 1 88 ? 4.351 9.990 3.154 1.00 98.81 88 ILE A CA 1
ATOM 679 C C . ILE A 1 88 ? 3.322 9.217 3.984 1.00 98.81 88 ILE A C 1
ATOM 681 O O . ILE A 1 88 ? 2.511 9.834 4.674 1.00 98.81 88 ILE A O 1
ATOM 685 N N . ILE A 1 89 ? 3.368 7.881 3.958 1.00 98.69 89 ILE A N 1
ATOM 686 C CA . ILE A 1 89 ? 2.383 7.052 4.662 1.00 98.69 89 ILE A CA 1
ATOM 687 C C . ILE A 1 89 ? 2.571 7.153 6.179 1.00 98.69 89 ILE A C 1
ATOM 689 O O . ILE A 1 89 ? 1.613 7.435 6.898 1.00 98.69 89 ILE A O 1
ATOM 693 N N . ILE A 1 90 ? 3.795 6.966 6.680 1.00 98.62 90 ILE A N 1
ATOM 694 C CA . ILE A 1 90 ? 4.079 6.913 8.120 1.00 98.62 90 ILE A CA 1
ATOM 695 C C . ILE A 1 90 ? 3.844 8.267 8.789 1.00 98.62 90 ILE A C 1
ATOM 697 O O . ILE A 1 90 ? 3.200 8.321 9.836 1.00 98.62 90 ILE A O 1
ATOM 701 N N . GLU A 1 91 ? 4.295 9.374 8.192 1.00 98.56 91 GLU A N 1
ATOM 702 C CA . GLU A 1 91 ? 4.044 10.703 8.768 1.00 98.56 91 GLU A CA 1
ATOM 703 C C . GLU A 1 91 ? 2.566 11.111 8.698 1.00 98.56 91 GLU A C 1
ATOM 705 O O . GLU A 1 91 ? 2.114 11.911 9.524 1.00 98.56 91 GLU A O 1
ATOM 710 N N . GLY A 1 92 ? 1.808 10.547 7.750 1.00 98.38 92 GLY A N 1
ATOM 711 C CA . GLY A 1 92 ? 0.360 10.723 7.646 1.00 98.38 92 GLY A CA 1
ATOM 712 C C . GLY A 1 92 ? -0.427 10.007 8.748 1.00 98.38 92 GLY A C 1
ATOM 713 O O . GLY A 1 92 ? -1.488 10.487 9.139 1.00 98.38 92 GLY A O 1
ATOM 714 N N . ILE A 1 93 ? 0.096 8.899 9.288 1.00 98.56 93 ILE A N 1
ATOM 715 C CA . ILE A 1 93 ? -0.567 8.107 10.343 1.00 98.56 93 ILE A CA 1
ATOM 716 C C . ILE A 1 93 ? 0.061 8.269 11.735 1.00 98.56 93 ILE A C 1
ATOM 718 O O . ILE A 1 93 ? -0.393 7.642 12.694 1.00 98.56 93 ILE A O 1
ATOM 722 N N . ARG A 1 94 ? 1.094 9.104 11.877 1.00 98.50 94 ARG A N 1
ATOM 723 C CA . ARG A 1 94 ? 1.733 9.403 13.165 1.00 98.50 94 ARG A CA 1
ATOM 724 C C . ARG A 1 94 ? 0.761 10.174 14.084 1.00 98.50 94 ARG A C 1
ATOM 726 O O . ARG A 1 94 ? 0.234 11.199 13.647 1.00 98.50 94 ARG A O 1
ATOM 733 N N . PRO A 1 95 ? 0.548 9.746 15.348 1.00 97.88 95 PRO A N 1
ATOM 734 C CA . PRO A 1 95 ? -0.210 10.522 16.334 1.00 97.88 95 PRO A CA 1
ATOM 735 C C . PRO A 1 95 ? 0.352 11.940 16.507 1.00 97.88 95 PRO A C 1
ATOM 737 O O . PRO A 1 95 ? 1.568 12.136 16.430 1.00 97.88 95 PRO A O 1
ATOM 740 N N . ARG A 1 96 ? -0.531 12.915 16.734 1.00 92.38 96 ARG A N 1
ATOM 741 C CA . ARG A 1 96 ? -0.195 14.331 16.939 1.00 92.38 96 ARG A CA 1
ATOM 742 C C . ARG A 1 96 ? -0.571 14.762 18.346 1.00 92.38 96 ARG A C 1
ATOM 744 O O . ARG A 1 96 ? -1.637 14.305 18.813 1.00 92.38 96 ARG A O 1
#

Organism: Escherichia coli (NCBI:txid562)

InterPro domains:
  IPR013573 Transcription regulator YcdC, C-terminal [PF08362] (1-96)
  IPR036271 Tetracyclin repressor-like, C-terminal domain superfamily [SSF48498] (1-96)

Secondary structure (DSSP, 8-state):
-TTTTT-TTTHHHIIIIIHHHHHHHHHHHHHHHHTTSS-S--HHHHHHHHHHHHHHHHHTHHHHHHHHS--TTSHHHHHHHHHHHHHHHHHHHS--

pLDDT: mean 97.06, std 4.24, range [63.81, 98.88]

Foldseek 3Di:
DCVVVVNPPCVCVCVPPVVVVQVVVQVVVVVCCVVLVWPPDRSVVLVVLVVCLVCCLVVVVVVCCVVPVDGCVDVVVVVVSVVVSCCVSVVNTGGD

Sequence (96 aa):
MEMLAGAPLLMDELTGDLKALIDEKSALIAGWVKSGKLAPIDPQHLIFMIWASTQHYADFAPQVEAVTGATLRDEIFFNQTVENVQRIIIEGIRPR